Protein AF-A0A0P6XN02-F1 (afdb_monomer_lite)

Radius of gyration: 18.11 Å; chains: 1; bounding box: 42×46×48 Å

Foldseek 3Di:
DPFPKDWDPFFFDAPPLLCLLFPHDPPPVQQKKKWAADLVVRFIWIDLLVDIDTTNRLSVCLQCVQPRHVVRCVVAQRDGNVGHGQWIWMARNPVRIIIIGGPVSSNCVSNPSVPDPVDPPPDDDPVRVVVVVVVVVVVVPDDDDPVRVVVVVVVSVVSSVSSNVVSVVVDD

Structure (mmCIF, N/CA/C/O backbone):
data_AF-A0A0P6XN02-F1
#
_entry.id   AF-A0A0P6XN02-F1
#
loop_
_atom_site.group_PDB
_atom_site.id
_atom_site.type_symbol
_atom_site.label_atom_id
_atom_site.label_alt_id
_atom_site.label_comp_id
_atom_site.label_asym_id
_atom_site.label_entity_id
_atom_site.label_seq_id
_atom_site.pdbx_PDB_ins_code
_atom_site.Cartn_x
_atom_site.Cartn_y
_atom_site.Cartn_z
_atom_site.occupancy
_atom_site.B_iso_or_equiv
_atom_site.auth_seq_id
_atom_site.auth_comp_id
_atom_site.auth_asym_id
_atom_site.auth_atom_id
_atom_site.pdbx_PDB_model_num
ATOM 1 N N . MET A 1 1 ? -4.885 -25.835 6.410 1.00 39.78 1 MET A N 1
ATOM 2 C CA . MET A 1 1 ? -4.520 -24.715 7.299 1.00 39.78 1 MET A CA 1
ATOM 3 C C . MET A 1 1 ? -5.336 -23.535 6.840 1.00 39.78 1 MET A C 1
ATOM 5 O O . MET A 1 1 ? -5.138 -23.093 5.716 1.00 39.78 1 MET A O 1
ATOM 9 N N . GLU A 1 2 ? -6.317 -23.132 7.638 1.00 48.00 2 GLU A N 1
ATOM 10 C CA . GLU A 1 2 ? -7.097 -21.923 7.380 1.00 48.00 2 GLU A CA 1
ATOM 11 C C . GLU A 1 2 ? -6.138 -20.731 7.389 1.00 48.00 2 GLU A C 1
ATOM 13 O O . GLU A 1 2 ? -5.310 -20.599 8.292 1.00 48.00 2 GLU A O 1
ATOM 18 N N . THR A 1 3 ? -6.175 -19.922 6.335 1.00 55.25 3 THR A N 1
ATOM 19 C CA . THR A 1 3 ? -5.422 -18.668 6.274 1.00 55.25 3 THR A CA 1
ATOM 20 C C . THR A 1 3 ? -5.997 -17.769 7.369 1.00 55.25 3 THR A C 1
ATOM 22 O O . THR A 1 3 ? -7.177 -17.436 7.315 1.00 55.25 3 THR A O 1
ATOM 25 N N . GLN A 1 4 ? -5.208 -17.434 8.396 1.00 80.25 4 GLN A N 1
ATOM 26 C CA . GLN A 1 4 ? -5.624 -16.514 9.465 1.00 80.25 4 GLN A CA 1
ATOM 27 C C . GLN A 1 4 ? -5.649 -15.082 8.922 1.00 80.25 4 GLN A C 1
ATOM 29 O O . GLN A 1 4 ? -4.771 -14.276 9.214 1.00 80.25 4 GLN A O 1
ATOM 34 N N . MET A 1 5 ? -6.625 -14.787 8.070 1.00 90.69 5 MET A N 1
ATOM 35 C CA . MET A 1 5 ? -6.911 -13.436 7.611 1.00 90.69 5 MET A CA 1
ATOM 36 C C . MET A 1 5 ? -8.165 -12.937 8.302 1.00 90.69 5 MET A C 1
ATOM 38 O O . MET A 1 5 ? -9.191 -13.616 8.306 1.00 90.69 5 MET A O 1
ATOM 42 N N . THR A 1 6 ? -8.086 -11.730 8.843 1.00 95.69 6 THR A N 1
ATOM 43 C CA . THR A 1 6 ? -9.229 -11.048 9.438 1.00 95.69 6 THR A CA 1
ATOM 44 C C . THR A 1 6 ? -9.682 -9.962 8.483 1.00 95.69 6 THR A C 1
ATOM 46 O O . THR A 1 6 ? -8.925 -9.035 8.204 1.00 95.69 6 THR A O 1
ATOM 49 N N . GLN A 1 7 ? -10.910 -10.060 7.977 1.00 97.19 7 GLN A N 1
ATOM 50 C CA . GLN A 1 7 ? -11.509 -8.958 7.230 1.00 97.19 7 GLN A CA 1
ATOM 51 C C . GLN A 1 7 ? -11.770 -7.784 8.177 1.00 97.19 7 GLN A C 1
ATOM 53 O O . GLN A 1 7 ? -12.330 -7.960 9.261 1.00 97.19 7 GLN A O 1
ATOM 58 N N . LEU A 1 8 ? -11.374 -6.589 7.755 1.00 96.94 8 LEU A N 1
ATOM 59 C CA . LEU A 1 8 ? -11.652 -5.345 8.453 1.00 96.94 8 LEU A CA 1
ATOM 60 C C . LEU A 1 8 ? -12.908 -4.690 7.881 1.00 96.94 8 LEU A C 1
ATOM 62 O O . LEU A 1 8 ? -13.145 -4.709 6.676 1.00 96.94 8 LEU A O 1
ATOM 66 N N . ASN A 1 9 ? -13.685 -4.044 8.743 1.00 96.06 9 ASN A N 1
ATOM 67 C CA . ASN A 1 9 ? -14.827 -3.223 8.354 1.00 96.06 9 ASN A CA 1
ATOM 68 C C . ASN A 1 9 ? -14.412 -1.749 8.190 1.00 96.06 9 ASN A C 1
ATOM 70 O O . ASN A 1 9 ? -15.027 -0.860 8.778 1.00 96.06 9 ASN A O 1
ATOM 74 N N . ILE A 1 10 ? -13.311 -1.489 7.485 1.00 96.81 10 ILE A N 1
ATOM 75 C CA . ILE A 1 10 ? -12.802 -0.132 7.227 1.00 96.81 10 ILE A CA 1
ATOM 76 C C . ILE A 1 10 ? -13.181 0.321 5.814 1.00 96.81 10 ILE A C 1
ATOM 78 O O . ILE A 1 10 ? -13.301 -0.522 4.923 1.00 96.81 10 ILE A O 1
ATOM 82 N N . PRO A 1 11 ? -13.348 1.632 5.577 1.00 97.06 11 PRO A N 1
ATOM 83 C CA . PRO A 1 11 ? -13.582 2.125 4.230 1.00 97.06 11 PRO A CA 1
ATOM 84 C C . PRO A 1 11 ? -12.337 1.933 3.352 1.00 97.06 11 PRO A C 1
ATOM 86 O O . PRO A 1 11 ? -11.224 2.270 3.756 1.00 97.06 11 PRO A O 1
ATOM 89 N N . VAL A 1 12 ? -12.534 1.432 2.132 1.00 97.50 12 VAL A N 1
ATOM 90 C CA . VAL A 1 12 ? -11.502 1.340 1.089 1.00 97.50 12 VAL A CA 1
ATOM 91 C C . VAL A 1 12 ? -11.969 2.167 -0.111 1.00 97.50 12 VAL A C 1
ATOM 93 O O . VAL A 1 12 ? -13.073 1.925 -0.608 1.00 97.50 12 VAL A O 1
ATOM 96 N N . PRO A 1 13 ? -11.182 3.149 -0.585 1.00 97.12 13 PRO A N 1
ATOM 97 C CA . PRO A 1 13 ? -11.623 4.029 -1.656 1.00 97.12 13 PRO A CA 1
ATOM 98 C C . PRO A 1 13 ? -11.692 3.312 -3.008 1.00 97.12 13 PRO A C 1
ATOM 100 O O . PRO A 1 13 ? -10.946 2.352 -3.244 1.00 97.12 13 PRO A O 1
ATOM 103 N N . PRO A 1 14 ? -12.538 3.798 -3.937 1.00 96.94 14 PRO A N 1
ATOM 104 C CA . PRO A 1 14 ? -12.535 3.305 -5.306 1.00 96.94 14 PRO A CA 1
ATOM 105 C C . PRO A 1 14 ? -11.163 3.505 -5.967 1.00 96.94 14 PRO A C 1
ATOM 107 O O . PRO A 1 14 ? -10.388 4.394 -5.602 1.00 96.94 14 PRO A O 1
ATOM 110 N N . ALA A 1 15 ? -10.876 2.676 -6.971 1.00 94.38 15 ALA A N 1
ATOM 111 C CA . ALA A 1 15 ? -9.642 2.776 -7.741 1.00 94.38 15 ALA A CA 1
ATOM 112 C C . ALA A 1 15 ? -9.537 4.151 -8.417 1.00 94.38 15 ALA A C 1
ATOM 114 O O . ALA A 1 15 ? -10.549 4.629 -8.939 1.00 94.38 15 ALA A O 1
ATOM 115 N N . PRO A 1 16 ? -8.340 4.747 -8.535 1.00 95.69 16 PRO A N 1
ATOM 116 C CA . PRO A 1 16 ? -7.042 4.300 -8.018 1.00 95.69 16 PRO A CA 1
ATOM 117 C C . PRO A 1 16 ? -6.570 5.130 -6.804 1.00 95.69 16 PRO A C 1
ATOM 119 O O . PRO A 1 16 ? -5.380 5.403 -6.683 1.00 95.69 16 PRO A O 1
ATOM 122 N N . ILE A 1 17 ? -7.486 5.606 -5.948 1.00 98.00 17 ILE A N 1
ATOM 123 C CA . ILE A 1 17 ? -7.184 6.653 -4.952 1.00 98.00 17 ILE A CA 1
ATOM 124 C C . ILE A 1 17 ? -6.127 6.196 -3.936 1.00 98.00 17 ILE A C 1
ATOM 126 O O . ILE A 1 17 ? -5.135 6.893 -3.728 1.00 98.00 17 ILE A O 1
ATOM 130 N N . LEU A 1 18 ? -6.320 5.031 -3.305 1.00 98.19 18 LEU A N 1
ATOM 131 C CA . LEU A 1 18 ? -5.357 4.515 -2.326 1.00 98.19 18 LEU A CA 1
ATOM 132 C C . LEU A 1 18 ? -4.052 4.122 -3.015 1.00 98.19 18 LEU A C 1
ATOM 134 O O . LEU A 1 18 ? -2.977 4.438 -2.517 1.00 98.19 18 LEU A O 1
ATOM 138 N N . GLU A 1 19 ? -4.155 3.463 -4.168 1.00 97.94 19 GLU A N 1
ATOM 139 C CA . GLU A 1 19 ? -3.017 2.994 -4.950 1.00 97.94 19 GLU A CA 1
ATOM 140 C C . GLU A 1 19 ? -2.086 4.155 -5.315 1.00 97.94 19 GLU A C 1
ATOM 142 O O . GLU A 1 19 ? -0.893 4.094 -5.031 1.00 97.94 19 GLU A O 1
ATOM 147 N N . GLN A 1 20 ? -2.629 5.252 -5.849 1.00 97.88 20 GLN A N 1
ATOM 148 C CA . GLN A 1 20 ? -1.854 6.448 -6.179 1.00 97.88 20 GLN A CA 1
ATOM 149 C C . GLN A 1 20 ? -1.250 7.111 -4.943 1.00 97.88 20 GLN A C 1
ATOM 151 O O . GLN A 1 20 ? -0.086 7.505 -4.982 1.00 97.88 20 GLN A O 1
ATOM 156 N N . ALA A 1 21 ? -2.002 7.199 -3.842 1.00 98.19 21 ALA A N 1
ATOM 157 C CA . ALA A 1 21 ? -1.517 7.815 -2.611 1.00 98.19 21 ALA A CA 1
ATOM 158 C C . ALA A 1 21 ? -0.319 7.065 -2.004 1.00 98.19 21 ALA A C 1
ATOM 160 O O . ALA A 1 21 ? 0.532 7.698 -1.389 1.00 98.19 21 ALA A O 1
ATOM 161 N N . VAL A 1 22 ? -0.226 5.743 -2.196 1.00 98.06 22 VAL A N 1
ATOM 162 C CA . VAL A 1 22 ? 0.932 4.932 -1.767 1.00 98.06 22 VAL A CA 1
ATOM 163 C C . VAL A 1 22 ? 1.978 4.731 -2.871 1.00 98.06 22 VAL A C 1
ATOM 165 O O . VAL A 1 22 ? 2.949 4.005 -2.670 1.00 98.06 22 VAL A O 1
ATOM 168 N N . GLY A 1 23 ? 1.815 5.367 -4.035 1.00 96.81 23 GLY A N 1
ATOM 169 C CA . GLY A 1 23 ? 2.759 5.285 -5.156 1.00 96.81 23 GLY A CA 1
ATOM 170 C C . GLY A 1 23 ? 2.656 4.009 -5.999 1.00 96.81 23 GLY A C 1
ATOM 171 O O . GLY A 1 23 ? 3.536 3.731 -6.813 1.00 96.81 23 GLY A O 1
ATOM 172 N N . TYR A 1 24 ? 1.592 3.221 -5.842 1.00 97.25 24 TYR A N 1
ATOM 173 C CA . TYR A 1 24 ? 1.344 2.024 -6.636 1.00 97.25 24 TYR A CA 1
ATOM 174 C C . TYR A 1 24 ? 0.559 2.333 -7.911 1.00 97.25 24 TYR A C 1
ATOM 176 O O . TYR A 1 24 ? -0.504 2.954 -7.899 1.00 97.25 24 TYR A O 1
ATOM 184 N N . ARG A 1 25 ? 1.055 1.822 -9.040 1.00 93.88 25 ARG A N 1
ATOM 185 C CA . ARG A 1 25 ? 0.356 1.861 -10.326 1.00 93.88 25 ARG A CA 1
ATOM 186 C C . ARG A 1 25 ? 0.054 0.435 -10.757 1.00 93.88 25 ARG A C 1
ATOM 188 O O . ARG A 1 25 ? 0.965 -0.331 -11.061 1.00 93.88 25 ARG A O 1
ATOM 195 N N . ASN A 1 26 ? -1.230 0.090 -10.804 1.00 91.56 26 ASN A N 1
ATOM 196 C CA . ASN A 1 26 ? -1.679 -1.273 -11.077 1.00 91.56 26 ASN A CA 1
ATOM 197 C C . ASN A 1 26 ? -1.603 -1.645 -12.574 1.00 91.56 26 ASN A C 1
ATOM 199 O O . ASN A 1 26 ? -2.613 -1.939 -13.210 1.00 91.56 26 ASN A O 1
ATOM 203 N N . TYR A 1 27 ? -0.404 -1.623 -13.161 1.00 88.19 27 TYR A N 1
ATOM 204 C CA . TYR A 1 27 ? -0.195 -1.885 -14.591 1.00 88.19 27 TYR A CA 1
ATOM 205 C C . TYR A 1 27 ? -0.562 -3.312 -15.020 1.00 88.19 27 TYR A C 1
ATOM 207 O O . TYR A 1 27 ? -0.816 -3.552 -16.198 1.00 88.19 27 TYR A O 1
ATOM 215 N N . ARG A 1 28 ? -0.544 -4.263 -14.080 1.00 88.19 28 ARG A N 1
ATOM 216 C CA . ARG A 1 28 ? -0.703 -5.701 -14.342 1.00 88.19 28 ARG A CA 1
ATOM 217 C C . ARG A 1 28 ? -2.038 -6.273 -13.861 1.00 88.19 28 ARG A C 1
ATOM 219 O O . ARG A 1 28 ? -2.248 -7.470 -14.006 1.00 88.19 28 ARG A O 1
ATOM 226 N N . GLY A 1 29 ? -2.926 -5.443 -13.312 1.00 92.44 29 GLY A N 1
ATOM 227 C CA . GLY A 1 29 ? -4.221 -5.900 -12.803 1.00 92.44 29 GLY A CA 1
ATOM 228 C C . GLY A 1 29 ? -4.094 -6.827 -11.591 1.00 92.44 29 GLY A C 1
ATOM 229 O O . GLY A 1 29 ? -4.773 -7.845 -11.529 1.00 92.44 29 GLY A O 1
ATOM 230 N N . ALA A 1 30 ? -3.209 -6.492 -10.648 1.00 95.44 30 ALA A N 1
ATOM 231 C CA . ALA A 1 30 ? -3.152 -7.139 -9.344 1.00 95.44 30 ALA A CA 1
ATOM 232 C C . ALA A 1 30 ? -4.511 -7.021 -8.648 1.00 95.44 30 ALA A C 1
ATOM 234 O O . ALA A 1 30 ? -5.111 -5.942 -8.646 1.00 95.44 30 ALA A O 1
ATOM 235 N N . ARG A 1 31 ? -4.950 -8.114 -8.028 1.00 96.81 31 ARG A N 1
ATOM 236 C CA . ARG A 1 31 ? -6.132 -8.158 -7.169 1.00 96.81 31 ARG A CA 1
ATOM 237 C C . ARG A 1 31 ? -5.789 -7.787 -5.732 1.00 96.81 31 ARG A C 1
ATOM 239 O O . ARG A 1 31 ? -6.557 -7.084 -5.096 1.00 96.81 31 ARG A O 1
ATOM 246 N N . TYR A 1 32 ? -4.658 -8.246 -5.208 1.00 97.94 32 TYR A N 1
ATOM 247 C CA . TYR A 1 32 ? -4.257 -8.017 -3.823 1.00 97.94 32 TYR A CA 1
ATOM 248 C C . TYR A 1 32 ? -3.019 -7.129 -3.737 1.00 97.94 32 TYR A C 1
ATOM 250 O O . TYR A 1 32 ? -2.021 -7.386 -4.412 1.00 97.94 32 TYR A O 1
ATOM 258 N N . LEU A 1 33 ? -3.078 -6.127 -2.861 1.00 98.25 33 LEU A N 1
ATOM 259 C CA . LEU A 1 33 ? -1.976 -5.220 -2.544 1.00 98.25 33 LEU A CA 1
ATOM 260 C C . LEU A 1 33 ? -1.697 -5.254 -1.040 1.00 98.25 33 LEU A C 1
ATOM 262 O O . LEU A 1 33 ? -2.593 -4.978 -0.247 1.00 98.25 33 LEU A O 1
ATOM 266 N N . ALA A 1 34 ? -0.474 -5.584 -0.638 1.00 98.50 34 ALA A N 1
ATOM 267 C CA . ALA A 1 34 ? -0.034 -5.561 0.752 1.00 98.50 34 ALA A CA 1
ATOM 268 C C . ALA A 1 34 ? 0.730 -4.270 1.077 1.00 98.50 34 ALA A C 1
ATOM 270 O O . ALA A 1 34 ? 1.579 -3.835 0.301 1.00 98.50 34 ALA A O 1
ATOM 271 N N . LEU A 1 35 ? 0.450 -3.711 2.255 1.00 98.62 35 LEU A N 1
ATOM 272 C CA . LEU A 1 35 ? 1.041 -2.496 2.809 1.00 98.62 35 LEU A CA 1
ATOM 273 C C . LEU A 1 35 ? 1.513 -2.757 4.247 1.00 98.62 35 LEU A C 1
ATOM 275 O O . LEU A 1 35 ? 0.787 -3.372 5.037 1.00 98.62 35 LEU A O 1
ATOM 279 N N . TRP A 1 36 ? 2.713 -2.297 4.592 1.00 98.38 36 TRP A N 1
ATOM 280 C CA . TRP A 1 36 ? 3.241 -2.301 5.964 1.00 98.38 36 TRP A CA 1
ATOM 281 C C . TRP A 1 36 ? 4.326 -1.239 6.131 1.00 98.38 36 TRP A C 1
ATOM 283 O O . TRP A 1 36 ? 4.857 -0.747 5.141 1.00 98.38 36 TRP A O 1
ATOM 293 N N . TRP A 1 37 ? 4.660 -0.885 7.368 1.00 98.25 37 TRP A N 1
ATOM 294 C CA . TRP A 1 37 ? 5.782 -0.001 7.673 1.00 98.25 37 TRP A CA 1
ATOM 295 C C . TRP A 1 37 ? 7.063 -0.801 7.896 1.00 98.25 37 TRP A C 1
ATOM 297 O O . TRP A 1 37 ? 7.051 -1.806 8.613 1.00 98.25 37 TRP A O 1
ATOM 307 N N . GLU A 1 38 ? 8.170 -0.341 7.322 1.00 95.81 38 GLU A N 1
ATOM 308 C CA . GLU A 1 38 ? 9.494 -0.919 7.537 1.00 95.81 38 GLU A CA 1
ATOM 309 C C . GLU A 1 38 ? 10.366 0.045 8.365 1.00 95.81 38 GLU A C 1
ATOM 311 O O . GLU A 1 38 ? 10.585 1.183 7.941 1.00 95.81 38 GLU A O 1
ATOM 316 N N . PRO A 1 39 ? 10.905 -0.394 9.525 1.00 91.44 39 PRO A N 1
ATOM 317 C CA . PRO A 1 39 ? 11.766 0.439 10.371 1.00 91.44 39 PRO A CA 1
ATOM 318 C C . PRO A 1 39 ? 12.989 0.976 9.623 1.00 91.44 39 PRO A C 1
ATOM 320 O O . PRO A 1 39 ? 13.417 2.116 9.799 1.00 91.44 39 PRO A O 1
ATOM 323 N N . CYS A 1 40 ? 13.581 0.138 8.769 1.00 84.56 40 CYS A N 1
ATOM 324 C CA . CYS A 1 40 ? 14.744 0.507 7.978 1.00 84.56 40 CYS A CA 1
ATOM 325 C C . CYS A 1 40 ? 14.323 1.363 6.780 1.00 84.56 40 CYS A C 1
ATOM 327 O O . CYS A 1 40 ? 13.868 0.842 5.768 1.00 84.56 40 CYS A O 1
ATOM 329 N N . GLY A 1 41 ? 14.541 2.671 6.895 1.00 82.25 41 GLY A N 1
ATOM 330 C CA . GLY A 1 41 ? 14.135 3.662 5.897 1.00 82.25 41 GLY A CA 1
ATOM 331 C C . GLY A 1 41 ? 13.032 4.576 6.415 1.00 82.25 41 GLY A C 1
ATOM 332 O O . GLY A 1 41 ? 12.985 5.717 5.981 1.00 82.25 41 GLY A O 1
ATOM 333 N N . ASP A 1 42 ? 12.265 4.111 7.409 1.00 91.25 42 ASP A N 1
ATOM 334 C CA . ASP A 1 42 ? 11.104 4.801 7.976 1.00 91.25 42 ASP A CA 1
ATOM 335 C C . ASP A 1 42 ? 10.029 5.071 6.916 1.00 91.25 42 ASP A C 1
ATOM 337 O O . ASP A 1 42 ? 9.604 6.199 6.676 1.00 91.25 42 ASP A O 1
ATOM 341 N N . GLU A 1 43 ? 9.645 3.997 6.226 1.00 95.44 43 GLU A N 1
ATOM 342 C CA . GLU A 1 43 ? 8.866 4.067 4.997 1.00 95.44 43 GLU A CA 1
ATOM 343 C C . GLU A 1 43 ? 7.765 3.008 4.947 1.00 95.44 43 GLU A C 1
ATOM 345 O O . GLU A 1 43 ? 7.818 1.967 5.611 1.00 95.44 43 GLU A O 1
ATOM 350 N N . VAL A 1 44 ? 6.781 3.240 4.075 1.00 97.75 44 VAL A N 1
ATOM 351 C CA . VAL A 1 44 ? 5.824 2.197 3.701 1.00 97.75 44 VAL A CA 1
ATOM 352 C C . VAL A 1 44 ? 6.437 1.265 2.660 1.00 97.75 44 VAL A C 1
ATOM 354 O O . VAL A 1 44 ? 6.995 1.692 1.651 1.00 97.75 44 VAL A O 1
ATOM 357 N N . MET A 1 45 ? 6.253 -0.028 2.861 1.00 98.12 45 MET A N 1
ATOM 358 C CA . MET A 1 45 ? 6.484 -1.047 1.855 1.00 98.12 45 MET A CA 1
ATOM 359 C C . MET A 1 45 ? 5.175 -1.407 1.171 1.00 98.12 45 MET A C 1
ATOM 361 O O . MET A 1 45 ? 4.146 -1.625 1.816 1.00 98.12 45 MET A O 1
ATOM 365 N N . VAL A 1 46 ? 5.240 -1.497 -0.150 1.00 98.31 46 VAL A N 1
ATOM 366 C CA . VAL A 1 46 ? 4.124 -1.850 -1.017 1.00 98.31 46 VAL A CA 1
ATOM 367 C C . VAL A 1 46 ? 4.499 -3.108 -1.778 1.00 98.31 46 VAL A C 1
ATOM 369 O O . VAL A 1 46 ? 5.578 -3.187 -2.368 1.00 98.31 46 VAL A O 1
ATOM 372 N N . SER A 1 47 ? 3.615 -4.100 -1.766 1.00 98.12 47 SER A N 1
ATOM 373 C CA . SER A 1 47 ? 3.827 -5.346 -2.494 1.00 98.12 47 SER A CA 1
ATOM 374 C C . SER A 1 47 ? 2.553 -5.823 -3.162 1.00 98.12 47 SER A C 1
ATOM 376 O O . SER A 1 47 ? 1.533 -6.016 -2.504 1.00 98.12 47 SER A O 1
ATOM 378 N N . ASP A 1 48 ? 2.625 -6.075 -4.463 1.00 96.88 48 ASP A N 1
ATOM 379 C CA . ASP A 1 48 ? 1.608 -6.851 -5.170 1.00 96.88 48 ASP A CA 1
ATOM 380 C C . ASP A 1 48 ? 1.970 -8.347 -5.193 1.00 96.88 48 ASP A C 1
ATOM 382 O O . ASP A 1 48 ? 1.232 -9.149 -5.743 1.00 96.88 48 ASP A O 1
ATOM 386 N N . GLY A 1 49 ? 3.093 -8.759 -4.595 1.00 94.88 49 GLY A N 1
ATOM 387 C CA . GLY A 1 49 ? 3.579 -10.140 -4.576 1.00 94.88 49 GLY A CA 1
ATOM 388 C C . GLY A 1 49 ? 4.378 -10.580 -5.805 1.00 94.88 49 GLY A C 1
ATOM 389 O O . GLY A 1 49 ? 4.957 -11.667 -5.770 1.00 94.88 49 GLY A O 1
ATOM 390 N N . LEU A 1 50 ? 4.442 -9.759 -6.858 1.00 92.50 50 LEU A N 1
ATOM 391 C CA . LEU A 1 50 ? 5.402 -9.888 -7.958 1.00 92.50 50 LEU A CA 1
ATOM 392 C C . LEU A 1 50 ? 6.562 -8.908 -7.761 1.00 92.50 50 LEU A C 1
ATOM 394 O O . LEU A 1 50 ? 7.723 -9.261 -7.971 1.00 92.50 50 LEU A O 1
ATOM 398 N N . VAL A 1 51 ? 6.245 -7.685 -7.342 1.00 92.88 51 VAL A N 1
ATOM 399 C CA . VAL A 1 51 ? 7.198 -6.648 -6.963 1.00 92.88 51 VAL A CA 1
ATOM 400 C C . VAL A 1 51 ? 6.930 -6.181 -5.538 1.00 92.88 51 VAL A C 1
ATOM 402 O O . VAL A 1 51 ? 5.791 -6.117 -5.079 1.00 92.88 51 VAL A O 1
ATOM 405 N N . THR A 1 52 ? 8.011 -5.824 -4.851 1.00 95.81 52 THR A N 1
ATOM 406 C CA . THR A 1 52 ? 7.981 -5.197 -3.530 1.00 95.81 52 THR A CA 1
ATOM 407 C C . THR A 1 52 ? 8.924 -4.007 -3.558 1.00 95.81 52 THR A C 1
ATOM 409 O O . THR A 1 52 ? 10.070 -4.145 -3.987 1.00 95.81 52 THR A O 1
ATOM 412 N N . PHE A 1 53 ? 8.446 -2.845 -3.128 1.00 96.12 53 PHE A N 1
ATOM 413 C CA . PHE A 1 53 ? 9.202 -1.599 -3.191 1.00 96.12 53 PHE A CA 1
ATOM 414 C C . PHE A 1 53 ? 8.778 -0.633 -2.081 1.00 96.12 53 PHE A C 1
ATOM 416 O O . PHE A 1 53 ? 7.745 -0.815 -1.435 1.00 96.12 53 PHE A O 1
ATOM 423 N N . THR A 1 54 ? 9.599 0.389 -1.870 1.00 96.81 54 THR A N 1
ATOM 424 C CA . THR A 1 54 ? 9.302 1.519 -0.988 1.00 96.81 54 THR A CA 1
ATOM 425 C C . THR A 1 54 ? 8.261 2.422 -1.646 1.00 96.81 54 THR A C 1
ATOM 427 O O . THR A 1 54 ? 8.513 2.966 -2.720 1.00 96.81 54 THR A O 1
ATOM 430 N N . GLY A 1 55 ? 7.084 2.541 -1.036 1.00 96.50 55 GLY A N 1
ATOM 431 C CA . GLY A 1 55 ? 5.996 3.388 -1.522 1.00 96.50 55 GLY A CA 1
ATOM 432 C C . GLY A 1 55 ? 6.046 4.808 -0.964 1.00 96.50 55 GLY A C 1
ATOM 433 O O . GLY A 1 55 ? 7.028 5.236 -0.371 1.00 96.50 55 GLY A O 1
ATOM 434 N N . LEU A 1 56 ? 4.948 5.542 -1.143 1.00 97.00 56 LEU A N 1
ATOM 435 C CA . LEU A 1 56 ? 4.795 6.898 -0.616 1.00 97.00 56 LEU A CA 1
ATOM 436 C C . LEU A 1 56 ? 4.238 6.855 0.812 1.00 97.00 56 LEU A C 1
ATOM 438 O O . LEU A 1 56 ? 3.028 6.700 1.024 1.00 97.00 56 LEU A O 1
ATOM 442 N N . TRP A 1 57 ? 5.119 7.015 1.804 1.00 96.56 57 TRP A N 1
ATOM 443 C CA . TRP A 1 57 ? 4.744 6.989 3.219 1.00 96.56 57 TRP A CA 1
ATOM 444 C C . TRP A 1 57 ? 3.620 7.965 3.616 1.00 96.56 57 TRP A C 1
ATOM 446 O O . TRP A 1 57 ? 2.790 7.560 4.440 1.00 96.56 57 TRP A O 1
ATOM 456 N N . PRO A 1 58 ? 3.483 9.191 3.052 1.00 97.62 58 PRO A N 1
ATOM 457 C CA . PRO A 1 58 ? 2.437 10.108 3.497 1.00 97.62 58 PRO A CA 1
ATOM 458 C C . PRO A 1 58 ? 1.031 9.573 3.219 1.00 97.62 58 PRO A C 1
ATOM 460 O O . PRO A 1 58 ? 0.148 9.718 4.062 1.00 97.62 58 PRO A O 1
ATOM 463 N N . GLY A 1 59 ? 0.817 8.907 2.079 1.00 98.19 59 GLY A N 1
ATOM 464 C CA . GLY A 1 59 ? -0.480 8.315 1.747 1.00 98.19 59 GLY A CA 1
ATOM 465 C C . GLY A 1 59 ? -0.815 7.103 2.607 1.00 98.19 59 GLY A C 1
ATOM 466 O O . GLY A 1 59 ? -1.958 6.948 3.036 1.00 98.19 59 GLY A O 1
ATOM 467 N N . TYR A 1 60 ? 0.186 6.282 2.935 1.00 98.31 60 TYR A N 1
ATOM 468 C CA . TYR A 1 60 ? 0.008 5.176 3.873 1.00 98.31 60 TYR A CA 1
ATOM 469 C C . TYR A 1 60 ? -0.403 5.675 5.257 1.00 98.31 60 TYR A C 1
ATOM 471 O O . TYR A 1 60 ? -1.419 5.222 5.787 1.00 98.31 60 TYR A O 1
ATOM 479 N N . LEU 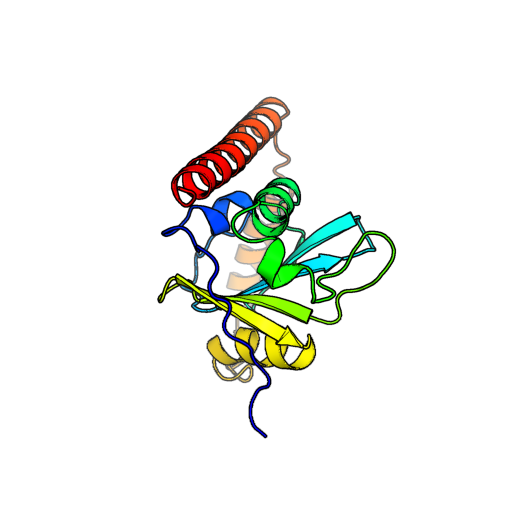A 1 61 ? 0.333 6.642 5.820 1.00 97.69 61 LEU A N 1
ATOM 480 C CA . LEU A 1 61 ? 0.002 7.219 7.123 1.00 97.69 61 LEU A CA 1
ATOM 481 C C . LEU A 1 61 ? -1.361 7.910 7.095 1.00 97.69 61 LEU A C 1
ATOM 483 O O . LEU A 1 61 ? -2.164 7.686 8.000 1.00 97.69 61 LEU A O 1
ATOM 487 N N . ALA A 1 62 ? -1.662 8.667 6.034 1.00 98.31 62 ALA A N 1
ATOM 488 C CA . ALA A 1 62 ? -2.973 9.276 5.843 1.00 98.31 62 ALA A CA 1
ATOM 489 C C . ALA A 1 62 ? -4.102 8.239 5.878 1.00 98.31 62 ALA A C 1
ATOM 491 O O . ALA A 1 62 ? -5.147 8.531 6.444 1.00 98.31 62 ALA A O 1
ATOM 492 N N . PHE A 1 63 ? -3.895 7.031 5.342 1.00 98.56 63 PHE A N 1
ATOM 493 C CA . PHE A 1 63 ? -4.874 5.948 5.413 1.00 98.56 63 PH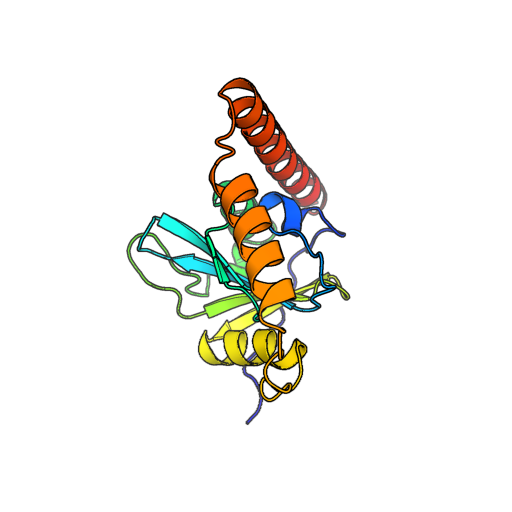E A CA 1
ATOM 494 C C . PHE A 1 63 ? -4.959 5.322 6.812 1.00 98.56 63 PHE A C 1
ATOM 496 O O . PHE A 1 63 ? -6.021 5.340 7.433 1.00 98.56 63 PHE A O 1
ATOM 503 N N . VAL A 1 64 ? -3.855 4.773 7.335 1.00 98.00 64 VAL A N 1
ATOM 504 C CA . VAL A 1 64 ? -3.885 3.941 8.557 1.00 98.00 64 VAL A CA 1
ATOM 505 C C . VAL A 1 64 ? -4.087 4.742 9.844 1.00 98.00 64 VAL A C 1
ATOM 507 O O . VAL A 1 64 ? -4.564 4.191 10.838 1.00 98.00 64 VAL A O 1
ATOM 510 N N . GLN A 1 65 ? -3.751 6.035 9.839 1.00 97.62 65 GLN A N 1
ATOM 511 C CA . GLN A 1 65 ? -3.978 6.940 10.971 1.00 97.62 65 GLN A CA 1
ATOM 512 C C . GLN A 1 65 ? -5.337 7.646 10.894 1.00 97.62 65 GLN A C 1
ATOM 514 O O . GLN A 1 65 ? -5.749 8.286 11.864 1.00 97.62 65 GLN A O 1
ATOM 519 N N . HIS A 1 66 ? -6.066 7.526 9.779 1.00 98.19 66 HIS A N 1
ATOM 520 C CA . HIS A 1 66 ? -7.366 8.168 9.643 1.00 98.19 66 HIS A CA 1
ATOM 521 C C . HIS A 1 66 ? -8.363 7.638 10.672 1.00 98.19 66 HIS A C 1
ATOM 523 O O . HIS A 1 66 ? -8.460 6.434 10.900 1.00 98.19 66 HIS A O 1
ATOM 529 N N . ARG A 1 67 ? -9.191 8.515 11.244 1.00 97.00 67 ARG A N 1
ATOM 530 C CA . ARG A 1 67 ? -10.150 8.159 12.308 1.00 97.00 67 ARG A CA 1
ATOM 531 C C . ARG A 1 67 ? -11.189 7.095 11.898 1.00 97.00 67 ARG A C 1
ATOM 533 O O . ARG A 1 67 ? -11.696 6.394 12.768 1.00 97.00 67 ARG A O 1
ATOM 540 N N . ALA A 1 68 ? -11.474 6.933 10.601 1.00 97.00 68 ALA A N 1
ATOM 541 C CA . ALA A 1 68 ? -12.340 5.861 10.080 1.00 97.00 68 ALA A CA 1
ATOM 542 C C . ALA A 1 68 ? -11.652 4.481 9.997 1.00 97.00 68 ALA A C 1
ATOM 544 O O . ALA A 1 68 ? -12.328 3.455 9.940 1.00 97.00 68 ALA A O 1
ATOM 545 N N . VAL A 1 69 ? -10.317 4.452 9.971 1.00 97.88 69 VAL A N 1
ATOM 546 C CA . VAL A 1 69 ? -9.501 3.248 9.735 1.00 97.88 69 VAL A CA 1
ATOM 547 C C . VAL A 1 69 ? -8.772 2.830 11.010 1.00 97.88 69 VAL A C 1
ATOM 549 O O . VAL A 1 69 ? -8.861 1.674 11.431 1.00 97.88 69 VAL A O 1
ATOM 552 N N . HIS A 1 70 ? -8.104 3.787 11.658 1.00 97.56 70 HIS A N 1
ATOM 553 C CA . HIS A 1 70 ? -7.206 3.585 12.789 1.00 97.56 70 HIS A CA 1
ATOM 554 C C . HIS A 1 70 ? -7.775 2.680 13.894 1.00 97.56 70 HIS A C 1
ATOM 556 O O . HIS A 1 70 ? -7.077 1.745 14.286 1.00 97.56 70 HIS A O 1
ATOM 562 N N . PRO A 1 71 ? -9.037 2.837 14.356 1.00 96.94 71 PRO A N 1
ATOM 563 C CA . PRO A 1 71 ? -9.567 2.010 15.442 1.00 96.94 71 PRO A CA 1
ATOM 564 C C . PRO A 1 71 ? -9.556 0.502 15.163 1.00 96.94 71 PRO A C 1
ATOM 566 O O . PRO A 1 71 ? -9.503 -0.287 16.102 1.00 96.94 71 PRO A O 1
ATOM 569 N N . GLN A 1 72 ? -9.613 0.090 13.893 1.00 96.81 72 GLN A N 1
ATOM 570 C CA . GLN A 1 72 ? -9.631 -1.326 13.517 1.00 96.81 72 GLN A CA 1
ATOM 571 C C . GLN A 1 72 ? -8.244 -1.894 13.232 1.00 96.81 72 GLN A C 1
ATOM 573 O O . GLN A 1 72 ? -8.052 -3.101 13.362 1.00 96.81 72 GLN A O 1
ATOM 578 N N . VAL A 1 73 ? -7.281 -1.046 12.869 1.00 96.81 73 VAL A N 1
ATOM 579 C CA . VAL A 1 73 ? -5.899 -1.468 12.599 1.00 96.81 73 VAL A CA 1
ATOM 580 C C . VAL A 1 73 ? -4.985 -1.321 13.817 1.00 96.81 73 VAL A C 1
ATOM 582 O O . VAL A 1 73 ? -3.991 -2.028 13.900 1.00 96.81 73 VAL A O 1
ATOM 585 N N . ALA A 1 74 ? -5.336 -0.475 14.794 1.00 95.62 74 ALA A N 1
ATOM 586 C CA . ALA A 1 74 ? -4.494 -0.143 15.950 1.00 95.62 74 ALA A CA 1
ATOM 587 C C . ALA A 1 74 ? -4.123 -1.339 16.844 1.00 95.62 74 ALA A C 1
ATOM 589 O O . ALA A 1 74 ? -3.133 -1.282 17.567 1.00 95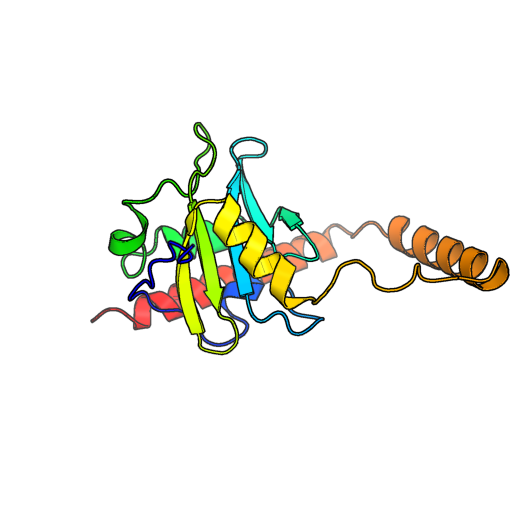.62 74 ALA A O 1
ATOM 590 N N . ALA A 1 75 ? -4.911 -2.417 16.813 1.00 95.38 75 ALA A N 1
ATOM 591 C CA . ALA A 1 75 ? -4.625 -3.638 17.563 1.00 95.38 75 ALA A CA 1
ATOM 592 C C . ALA A 1 75 ? -3.546 -4.524 16.911 1.00 95.38 75 ALA A C 1
ATOM 594 O O . ALA A 1 75 ? -3.124 -5.507 17.518 1.00 95.38 75 ALA A O 1
ATOM 595 N N . TYR A 1 76 ? -3.122 -4.209 15.686 1.00 97.00 76 TYR A N 1
ATOM 596 C CA . TYR A 1 76 ? -2.184 -5.012 14.913 1.00 97.00 76 TYR A CA 1
ATOM 597 C C . TYR A 1 76 ? -0.878 -4.253 14.707 1.00 97.00 76 TYR A C 1
ATOM 599 O O . TYR A 1 76 ? -0.876 -3.089 14.309 1.00 97.00 76 TYR A O 1
ATOM 607 N N . ASN A 1 77 ? 0.246 -4.933 14.929 1.00 97.44 77 ASN A N 1
ATOM 608 C CA . ASN A 1 77 ? 1.557 -4.374 14.631 1.00 97.44 77 ASN A CA 1
ATOM 609 C C . ASN A 1 77 ? 1.806 -4.393 13.110 1.00 97.44 77 ASN A C 1
ATOM 611 O O . ASN A 1 77 ? 2.267 -5.395 12.557 1.00 97.44 77 ASN A O 1
ATOM 615 N N . LEU A 1 78 ? 1.485 -3.275 12.452 1.00 97.38 78 LEU A N 1
ATOM 616 C CA . LEU A 1 78 ? 1.779 -3.000 11.040 1.00 97.38 78 LEU A CA 1
ATOM 617 C C . LEU A 1 78 ? 3.197 -2.445 10.811 1.00 97.38 78 LEU A C 1
ATOM 619 O O . LEU A 1 78 ? 3.507 -2.015 9.701 1.00 97.38 78 LEU A O 1
ATOM 623 N N . GLY A 1 79 ? 4.039 -2.452 11.844 1.00 96.62 79 GLY A N 1
ATOM 624 C CA . GLY A 1 79 ? 5.374 -1.873 11.855 1.00 96.62 79 GLY A CA 1
ATOM 625 C C . GLY A 1 79 ? 5.393 -0.426 12.347 1.00 96.62 79 GLY A C 1
ATOM 626 O O . GLY A 1 79 ? 4.373 0.265 12.394 1.00 96.62 79 GLY A O 1
ATOM 627 N N . SER A 1 80 ? 6.582 0.025 12.728 1.00 94.69 80 SER A N 1
ATOM 628 C CA . SER A 1 80 ? 6.901 1.397 13.128 1.00 94.69 80 SER A CA 1
ATOM 629 C C . SER A 1 80 ? 8.389 1.671 12.894 1.00 94.69 80 SER A C 1
ATOM 631 O O . SER A 1 80 ? 9.123 0.773 12.488 1.00 94.69 80 SER A O 1
ATOM 633 N N . SER A 1 81 ? 8.862 2.882 13.177 1.00 93.75 81 SER A N 1
ATOM 634 C CA . SER A 1 81 ? 10.292 3.223 13.116 1.00 93.75 81 SER A CA 1
ATOM 635 C C . SER A 1 81 ? 11.167 2.353 14.035 1.00 93.75 81 SER A C 1
ATOM 637 O O . SER A 1 81 ? 12.363 2.218 13.796 1.00 93.75 81 SER A O 1
ATOM 639 N N . GLU A 1 82 ? 10.578 1.749 15.074 1.00 93.56 82 GLU A N 1
ATOM 640 C CA . GLU A 1 82 ? 11.293 0.977 16.101 1.00 93.56 82 GLU A CA 1
ATOM 641 C C . GLU A 1 82 ? 11.089 -0.539 15.968 1.00 93.56 82 GLU A C 1
ATOM 643 O O . GLU A 1 82 ? 11.956 -1.327 16.350 1.00 93.56 82 GLU A O 1
ATOM 648 N N . GLU A 1 83 ? 9.940 -0.966 15.439 1.00 95.00 83 GLU A N 1
ATOM 649 C CA . GLU A 1 83 ? 9.520 -2.369 15.448 1.00 95.00 83 GLU A CA 1
ATOM 650 C C . GLU A 1 83 ? 9.079 -2.836 14.056 1.00 95.00 83 GLU A C 1
ATOM 652 O O . GLU A 1 83 ? 8.265 -2.163 13.418 1.00 95.00 83 GLU A O 1
ATOM 657 N N . PRO A 1 84 ? 9.570 -3.993 13.569 1.00 96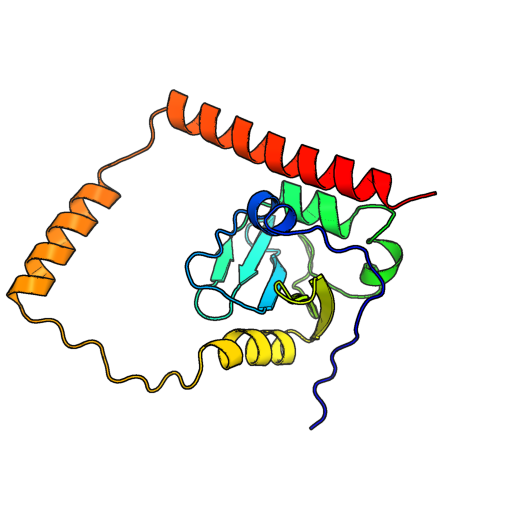.06 84 PRO A N 1
ATOM 658 C CA . PRO A 1 84 ? 9.135 -4.543 12.293 1.00 96.06 84 PRO A CA 1
ATOM 659 C C . PRO A 1 84 ? 7.676 -5.002 12.353 1.00 96.06 84 PRO A C 1
ATOM 661 O O . PRO A 1 84 ? 7.165 -5.386 13.407 1.00 96.06 84 PRO A O 1
ATOM 664 N N . ALA A 1 85 ? 7.022 -5.015 11.194 1.00 97.25 85 ALA A N 1
ATOM 665 C CA . ALA A 1 85 ? 5.640 -5.451 11.071 1.00 97.25 85 ALA A CA 1
ATOM 666 C C . ALA A 1 85 ? 5.472 -6.958 11.346 1.00 97.25 85 ALA A C 1
ATOM 668 O O . ALA A 1 85 ? 6.147 -7.804 10.750 1.00 97.25 85 ALA A O 1
ATOM 669 N N . GLU A 1 86 ? 4.512 -7.309 12.203 1.00 97.62 86 GLU A N 1
ATOM 670 C CA . GLU A 1 86 ? 4.054 -8.696 12.396 1.00 97.62 86 GLU A CA 1
ATOM 671 C C . GLU A 1 86 ? 2.874 -9.038 11.473 1.00 97.62 86 GLU A C 1
ATOM 673 O O . GLU A 1 86 ? 2.663 -10.200 11.100 1.00 97.62 86 GLU A O 1
ATOM 678 N N . TYR A 1 87 ? 2.127 -8.004 11.086 1.00 98.25 87 TYR A N 1
ATOM 679 C CA . TYR A 1 87 ? 0.965 -8.066 10.219 1.00 98.25 87 TYR A CA 1
ATOM 680 C C . TYR A 1 87 ? 1.139 -7.135 9.026 1.00 98.25 87 TYR A C 1
ATOM 682 O O . TYR A 1 87 ? 1.825 -6.121 9.096 1.00 98.25 87 TYR A O 1
ATOM 690 N N . ARG A 1 88 ? 0.450 -7.454 7.934 1.00 98.25 88 ARG A N 1
ATOM 691 C CA . ARG A 1 88 ? 0.315 -6.567 6.780 1.00 98.25 88 ARG A CA 1
ATOM 692 C C . ARG A 1 88 ? -1.149 -6.243 6.554 1.00 98.25 88 ARG A C 1
ATOM 694 O O . ARG A 1 88 ? -2.019 -7.102 6.732 1.00 98.25 88 ARG A O 1
ATOM 701 N N . LEU A 1 89 ? -1.396 -5.013 6.129 1.00 98.62 89 LEU A N 1
ATOM 702 C CA . LEU A 1 89 ? -2.683 -4.585 5.611 1.00 98.62 89 LEU A CA 1
ATOM 703 C C . LEU A 1 89 ? -2.770 -5.025 4.151 1.00 98.62 89 LEU A C 1
ATOM 705 O O . LEU A 1 89 ? -1.957 -4.613 3.332 1.00 98.62 89 LEU A O 1
ATOM 709 N N . VAL A 1 90 ? -3.740 -5.870 3.827 1.00 98.56 90 VAL A N 1
ATOM 710 C CA . VAL A 1 90 ? -3.979 -6.359 2.469 1.00 98.56 90 VAL A CA 1
ATOM 711 C C . VAL A 1 90 ? -5.264 -5.743 1.936 1.00 98.56 90 VAL A C 1
ATOM 713 O O . VAL A 1 90 ? -6.313 -5.853 2.567 1.00 98.56 90 VAL A O 1
ATOM 716 N N . ILE A 1 91 ? -5.193 -5.133 0.760 1.00 98.50 91 ILE A N 1
ATOM 717 C CA . ILE A 1 91 ? -6.328 -4.545 0.057 1.00 98.50 91 ILE A CA 1
ATOM 718 C C . ILE A 1 91 ? -6.696 -5.443 -1.121 1.00 98.50 91 ILE A C 1
ATOM 720 O O . ILE A 1 91 ? -5.849 -5.722 -1.968 1.00 98.50 91 ILE A O 1
ATOM 724 N N . ASP A 1 92 ? -7.952 -5.880 -1.178 1.00 97.81 92 ASP A N 1
ATOM 725 C CA . ASP A 1 92 ? -8.554 -6.429 -2.393 1.00 97.81 92 ASP A CA 1
ATOM 726 C C . ASP A 1 92 ? -8.980 -5.252 -3.286 1.00 97.81 92 ASP A C 1
ATOM 728 O O . ASP A 1 92 ? -9.906 -4.505 -2.963 1.00 97.81 92 ASP A O 1
ATOM 732 N N . LEU A 1 93 ? -8.248 -5.048 -4.380 1.00 97.00 93 LEU A N 1
ATOM 733 C CA . LEU A 1 93 ? -8.421 -3.958 -5.337 1.00 97.00 93 LEU A CA 1
ATOM 734 C C . LEU A 1 93 ? -9.659 -4.140 -6.232 1.00 97.00 93 LEU A C 1
ATOM 736 O O . LEU A 1 93 ? -10.127 -3.147 -6.802 1.00 97.00 93 LEU A O 1
ATOM 740 N N . ASP A 1 94 ? -10.208 -5.354 -6.327 1.00 96.00 94 ASP A N 1
ATOM 741 C CA . ASP A 1 94 ? -11.410 -5.647 -7.112 1.00 96.00 94 ASP A CA 1
ATOM 742 C C . ASP A 1 94 ? -12.666 -5.420 -6.267 1.00 96.00 94 ASP A C 1
ATOM 744 O O . ASP A 1 94 ? -13.562 -4.667 -6.650 1.00 96.00 94 ASP A O 1
ATOM 748 N N . GLU A 1 95 ? -12.717 -6.047 -5.089 1.00 97.06 95 GLU A N 1
ATOM 749 C CA . GLU A 1 95 ? -13.885 -6.002 -4.200 1.00 97.06 95 GLU A CA 1
ATOM 750 C C . GLU A 1 95 ? -13.877 -4.790 -3.260 1.00 97.06 95 GLU A C 1
ATOM 752 O O . GLU A 1 95 ? -14.889 -4.499 -2.623 1.00 97.06 95 GLU A O 1
ATOM 757 N N . ARG A 1 96 ? -12.753 -4.065 -3.184 1.00 97.25 96 ARG A N 1
ATOM 758 C CA . ARG A 1 96 ? -12.544 -2.920 -2.282 1.00 97.25 96 ARG A CA 1
ATOM 759 C C . ARG A 1 96 ? -12.791 -3.290 -0.825 1.00 97.25 96 ARG A C 1
ATOM 761 O O . ARG A 1 96 ? -13.481 -2.599 -0.082 1.00 97.25 96 ARG A O 1
ATOM 768 N N . LEU A 1 97 ? -12.169 -4.395 -0.424 1.00 97.94 97 LEU A N 1
ATOM 769 C CA . LEU A 1 97 ? -12.167 -4.906 0.942 1.00 97.94 97 LEU A CA 1
ATOM 770 C C . LEU A 1 97 ? -10.757 -4.855 1.522 1.00 97.94 97 LEU A C 1
ATOM 772 O O . LEU A 1 97 ? -9.768 -4.987 0.802 1.00 97.94 97 LEU A O 1
ATOM 776 N N . ALA A 1 98 ? -10.669 -4.687 2.837 1.00 98.19 98 ALA A N 1
ATOM 777 C CA . ALA A 1 98 ? -9.406 -4.701 3.555 1.00 98.19 98 ALA A CA 1
ATOM 778 C C . ALA A 1 98 ? -9.328 -5.903 4.493 1.00 98.19 98 ALA A C 1
ATOM 780 O O . ALA A 1 98 ? -10.302 -6.279 5.148 1.00 98.19 98 ALA A O 1
ATOM 781 N N . PHE A 1 99 ? -8.135 -6.469 4.593 1.00 98.31 99 PHE A N 1
ATOM 782 C CA . PHE A 1 99 ? -7.821 -7.599 5.447 1.00 98.31 99 PHE A CA 1
ATOM 783 C C . PHE A 1 99 ? -6.543 -7.323 6.227 1.00 98.31 99 PHE A C 1
ATOM 785 O O . PHE A 1 99 ? -5.635 -6.644 5.752 1.00 98.31 99 PHE A O 1
ATOM 792 N N . ILE A 1 100 ? -6.451 -7.909 7.411 1.00 97.94 100 ILE A N 1
ATOM 793 C CA . ILE A 1 100 ? -5.211 -8.017 8.170 1.00 97.94 100 ILE A CA 1
ATOM 794 C C . ILE A 1 100 ? -4.769 -9.467 8.157 1.00 97.94 100 ILE A C 1
ATOM 796 O O . ILE A 1 100 ? -5.567 -10.373 8.409 1.00 97.94 100 ILE A O 1
ATOM 800 N N . ALA A 1 101 ? -3.490 -9.680 7.872 1.00 97.69 101 ALA A N 1
ATOM 801 C CA . ALA A 1 101 ? -2.904 -11.007 7.805 1.00 97.69 101 ALA A CA 1
ATOM 802 C C . ALA A 1 101 ? -1.492 -11.006 8.409 1.00 97.69 101 ALA A C 1
ATOM 804 O O . ALA A 1 101 ? -0.744 -10.050 8.184 1.00 97.69 101 ALA A O 1
ATOM 805 N N . PRO A 1 102 ? -1.085 -12.067 9.131 1.00 97.88 102 PRO A N 1
ATOM 806 C CA . PRO A 1 102 ? 0.309 -12.255 9.521 1.00 97.88 102 PRO A CA 1
ATOM 807 C C . PRO A 1 102 ? 1.228 -12.218 8.297 1.00 97.88 102 PRO A C 1
ATOM 809 O O . PRO A 1 102 ? 0.857 -12.732 7.238 1.00 97.88 102 PRO A O 1
ATOM 812 N N . CYS A 1 103 ? 2.447 -11.689 8.441 1.00 96.62 103 CYS A N 1
ATOM 813 C CA . CYS A 1 103 ? 3.364 -11.443 7.316 1.00 96.62 103 CYS A CA 1
ATOM 814 C C . CYS A 1 103 ? 3.521 -12.627 6.344 1.00 96.62 103 CYS A C 1
ATOM 816 O O . CYS A 1 103 ? 3.486 -12.437 5.131 1.00 96.62 103 CYS A O 1
ATOM 818 N N . ARG A 1 104 ? 3.632 -13.862 6.855 1.00 95.31 104 ARG A N 1
ATOM 819 C CA . ARG A 1 104 ? 3.758 -15.068 6.013 1.00 95.31 104 ARG A CA 1
ATOM 820 C C . ARG A 1 104 ? 2.507 -15.370 5.189 1.00 95.31 104 ARG A C 1
ATOM 822 O O . ARG A 1 104 ? 2.619 -15.807 4.048 1.00 95.31 104 ARG A O 1
ATOM 829 N N . GLU A 1 105 ? 1.330 -15.174 5.771 1.00 96.50 105 GLU A N 1
ATOM 830 C CA . GLU A 1 105 ? 0.059 -15.445 5.099 1.00 96.50 105 GLU A CA 1
ATOM 831 C C . GLU A 1 105 ? -0.254 -14.350 4.076 1.00 96.50 105 GLU A C 1
ATOM 833 O O . GLU A 1 105 ? -0.691 -14.666 2.971 1.00 96.50 105 GLU A O 1
ATOM 838 N N . ALA A 1 106 ? 0.049 -13.090 4.415 1.00 97.19 106 ALA A N 1
ATOM 839 C CA . ALA A 1 106 ? -0.042 -11.959 3.499 1.00 97.19 106 ALA A CA 1
ATOM 840 C C . ALA A 1 106 ? 0.843 -12.167 2.263 1.00 97.19 106 ALA A C 1
ATOM 842 O O . ALA A 1 106 ? 0.339 -12.090 1.147 1.00 97.19 106 ALA A O 1
ATOM 843 N N . GLU A 1 107 ? 2.127 -12.496 2.463 1.00 95.75 107 GLU A N 1
ATOM 844 C CA . GLU A 1 107 ? 3.077 -12.803 1.382 1.00 95.75 107 GLU A CA 1
ATOM 845 C C . GLU A 1 107 ? 2.547 -13.925 0.488 1.00 95.75 107 GLU A C 1
ATOM 847 O O . GLU A 1 107 ? 2.442 -13.771 -0.726 1.00 95.75 107 GLU A O 1
ATOM 852 N N . ARG A 1 108 ? 2.135 -15.048 1.091 1.00 94.12 108 ARG A N 1
ATOM 853 C CA . ARG A 1 108 ? 1.617 -16.189 0.333 1.00 94.12 108 ARG A CA 1
ATOM 854 C C . ARG A 1 108 ? 0.420 -15.795 -0.529 1.00 94.12 108 ARG A C 1
ATOM 856 O O . ARG A 1 108 ? 0.344 -16.239 -1.672 1.00 94.12 108 ARG A O 1
ATOM 863 N N . LEU A 1 109 ? -0.506 -15.000 0.008 1.00 94.62 109 LEU A N 1
ATOM 864 C CA . LEU A 1 109 ? -1.676 -14.537 -0.730 1.00 94.62 109 LEU A CA 1
ATOM 865 C C . LEU A 1 109 ? -1.268 -13.678 -1.930 1.00 94.62 109 LEU A C 1
ATOM 867 O O . LEU A 1 109 ? -1.632 -14.024 -3.056 1.00 94.62 109 LEU A O 1
ATOM 871 N N . VAL A 1 110 ? -0.503 -12.604 -1.700 1.00 95.31 110 VAL A N 1
ATOM 872 C CA . VAL A 1 110 ? -0.147 -11.665 -2.773 1.00 95.31 110 VAL A CA 1
ATOM 873 C C . VAL A 1 110 ? 0.718 -12.326 -3.840 1.00 95.31 110 VAL A C 1
ATOM 875 O O . VAL A 1 110 ? 0.521 -12.058 -5.015 1.00 95.31 110 VAL A O 1
ATOM 878 N N . THR A 1 111 ? 1.611 -13.257 -3.497 1.00 94.06 111 THR A N 1
ATOM 879 C CA . THR A 1 111 ? 2.387 -13.989 -4.511 1.00 94.06 111 THR A CA 1
ATOM 880 C C . THR A 1 111 ? 1.520 -14.988 -5.280 1.00 94.06 111 THR A C 1
ATOM 882 O O . THR A 1 111 ? 1.670 -15.132 -6.491 1.00 94.06 111 THR A O 1
ATOM 885 N N . SER A 1 112 ? 0.585 -15.673 -4.608 1.00 92.38 112 SER A N 1
ATOM 886 C CA . SER A 1 112 ? -0.243 -16.712 -5.243 1.00 92.38 112 SER A CA 1
ATOM 887 C C . SER A 1 112 ? -1.167 -16.191 -6.346 1.00 92.38 112 SER A C 1
ATOM 889 O O . SER A 1 112 ? -1.555 -16.965 -7.223 1.00 92.38 112 SER A O 1
ATOM 891 N N . GLN A 1 113 ? -1.492 -14.892 -6.338 1.00 92.38 113 GLN A N 1
ATOM 892 C CA . GLN A 1 113 ? -2.355 -14.286 -7.352 1.00 92.38 113 GLN A CA 1
ATOM 893 C C . GLN A 1 113 ? -1.729 -14.292 -8.755 1.00 92.38 113 GLN A C 1
ATOM 895 O O . GLN A 1 113 ? -2.450 -14.283 -9.748 1.00 92.38 113 GLN A O 1
ATOM 900 N N . TRP A 1 114 ? -0.398 -14.357 -8.846 1.00 90.44 114 TRP A N 1
ATOM 901 C CA . TRP A 1 114 ? 0.339 -14.355 -10.113 1.00 90.44 114 TRP A CA 1
ATOM 902 C C . TRP A 1 114 ? 0.518 -15.750 -10.721 1.00 90.44 114 TRP A C 1
ATOM 904 O O . TRP A 1 114 ? 1.193 -15.908 -11.735 1.00 90.44 114 TRP A O 1
ATOM 914 N N . GLY A 1 115 ? -0.088 -16.781 -10.129 1.00 79.88 115 GLY A N 1
ATOM 915 C CA . GLY A 1 115 ? 0.081 -18.157 -10.578 1.00 79.88 115 GLY A CA 1
ATOM 916 C C . GLY A 1 115 ? 1.420 -18.759 -10.144 1.00 79.88 115 GLY A C 1
ATOM 917 O O . GLY A 1 115 ? 1.993 -18.394 -9.120 1.00 79.88 115 GLY A O 1
ATOM 918 N N . ASN A 1 116 ? 1.887 -19.774 -10.873 1.00 64.94 116 ASN A N 1
ATOM 919 C CA . ASN A 1 116 ? 3.036 -20.573 -10.455 1.00 64.94 116 ASN A CA 1
ATOM 920 C C . ASN A 1 116 ? 4.347 -19.907 -10.930 1.00 64.94 116 ASN A C 1
ATOM 922 O O . ASN A 1 116 ? 4.534 -19.806 -12.142 1.00 64.94 116 ASN A O 1
ATOM 926 N N . PRO A 1 117 ? 5.298 -19.548 -10.044 1.00 56.22 117 PRO A N 1
ATOM 927 C CA . PRO A 1 117 ? 6.594 -18.943 -10.404 1.00 56.22 117 PRO A CA 1
ATOM 928 C C . PRO A 1 117 ? 7.519 -19.835 -11.266 1.00 56.22 117 PRO A C 1
ATOM 930 O O . PRO A 1 117 ? 8.672 -19.494 -11.504 1.00 56.22 117 PRO A O 1
ATOM 933 N N . GLN A 1 118 ? 7.025 -20.983 -11.743 1.00 51.06 118 GLN A N 1
ATOM 934 C CA . GLN A 1 118 ? 7.676 -21.859 -12.719 1.00 51.06 118 GLN A CA 1
ATOM 935 C C . GLN A 1 118 ? 7.305 -21.533 -14.176 1.00 51.06 118 GLN A C 1
ATOM 937 O O . GLN A 1 118 ? 7.442 -22.396 -15.050 1.00 51.06 118 GLN A O 1
ATOM 942 N N . GLU A 1 119 ? 6.824 -20.321 -14.470 1.00 56.81 119 GLU A N 1
ATOM 943 C CA . GLU A 1 119 ? 6.803 -19.854 -15.855 1.00 56.81 119 GLU A CA 1
ATOM 944 C C . GLU A 1 119 ? 8.198 -20.023 -16.466 1.00 56.81 119 GLU A C 1
ATOM 946 O O . GLU A 1 119 ? 9.223 -19.754 -15.834 1.00 56.81 119 GLU A O 1
ATOM 951 N N . LYS A 1 120 ? 8.234 -20.582 -17.682 1.00 58.31 120 LYS A N 1
ATOM 952 C CA . LYS A 1 120 ? 9.486 -20.902 -18.370 1.00 58.31 120 LYS A CA 1
ATOM 953 C C . LYS A 1 120 ? 10.372 -19.654 -18.379 1.00 58.31 120 LYS A C 1
ATOM 955 O O . LYS A 1 120 ? 9.855 -18.589 -18.718 1.00 58.31 120 LYS A O 1
ATOM 960 N N . PRO A 1 121 ? 11.678 -19.777 -18.073 1.00 64.81 121 PRO A N 1
ATOM 961 C CA . PRO A 1 121 ? 12.600 -18.657 -18.169 1.00 64.81 121 PRO A CA 1
ATOM 962 C C . PRO A 1 121 ? 12.404 -17.944 -19.504 1.00 64.81 121 PRO A C 1
ATOM 964 O O . PRO A 1 121 ? 12.440 -18.591 -20.560 1.00 64.81 121 PRO A O 1
ATOM 967 N N . VAL A 1 122 ? 12.156 -16.634 -19.451 1.00 71.00 122 VAL A N 1
ATOM 968 C CA . VAL A 1 122 ? 12.048 -15.815 -20.657 1.00 71.00 122 VAL A CA 1
ATOM 969 C C . VAL A 1 122 ? 13.355 -15.990 -21.418 1.00 71.00 122 VAL A C 1
ATOM 971 O O . VAL A 1 122 ? 14.429 -15.638 -20.934 1.00 71.00 122 VAL A O 1
ATOM 974 N N . THR A 1 123 ? 13.273 -16.628 -22.581 1.00 79.12 123 THR A N 1
ATOM 975 C CA . THR A 1 123 ? 14.441 -16.865 -23.422 1.00 79.12 123 THR A CA 1
ATOM 976 C C . THR A 1 123 ? 14.524 -15.703 -24.391 1.00 79.12 123 THR A C 1
ATOM 978 O O . THR A 1 123 ? 13.702 -15.614 -25.298 1.00 79.12 123 THR A O 1
ATOM 981 N N . ILE A 1 124 ? 15.483 -14.809 -24.172 1.00 82.12 124 ILE A N 1
ATOM 982 C CA . ILE A 1 124 ? 15.790 -13.717 -25.097 1.00 82.12 124 ILE A CA 1
ATOM 983 C C . ILE A 1 124 ? 16.972 -14.111 -25.977 1.00 82.12 124 ILE A C 1
ATOM 985 O O . ILE A 1 124 ? 17.933 -14.734 -25.517 1.00 82.12 124 ILE A O 1
ATOM 989 N N . SER A 1 125 ? 16.895 -13.779 -27.259 1.00 89.56 125 SER A N 1
ATOM 990 C CA . SER A 1 125 ? 18.023 -13.914 -28.174 1.00 89.56 125 SER A CA 1
ATOM 991 C C . SER A 1 125 ? 19.121 -12.888 -27.845 1.00 89.56 125 SER A C 1
ATOM 993 O O . SER A 1 125 ? 18.843 -11.859 -27.227 1.00 89.56 125 SER A O 1
ATOM 995 N N . PRO A 1 126 ? 20.376 -13.111 -28.280 1.00 88.06 126 PRO A N 1
ATOM 996 C CA . PRO A 1 126 ? 21.450 -12.134 -28.085 1.00 88.06 126 PRO A CA 1
ATOM 997 C C . PRO A 1 126 ? 21.136 -10.746 -28.664 1.00 88.06 126 PRO A C 1
ATOM 999 O O . PRO A 1 126 ? 21.500 -9.744 -28.062 1.00 88.06 126 PRO A O 1
ATOM 1002 N N . ALA A 1 127 ? 20.426 -10.684 -29.798 1.00 89.31 127 ALA A N 1
ATOM 1003 C CA . ALA A 1 127 ? 20.028 -9.421 -30.419 1.00 89.31 127 ALA A CA 1
ATOM 1004 C C . ALA A 1 127 ? 18.964 -8.681 -29.590 1.00 89.31 127 ALA A C 1
ATOM 1006 O O . ALA A 1 127 ? 19.081 -7.481 -29.371 1.00 89.31 127 ALA A O 1
ATOM 1007 N N . GLU A 1 128 ? 17.962 -9.400 -29.072 1.00 88.19 128 GLU A N 1
ATOM 1008 C CA . GLU A 1 128 ? 16.952 -8.820 -28.174 1.00 88.19 128 GLU A CA 1
ATOM 1009 C C . GLU A 1 128 ? 17.573 -8.353 -26.853 1.00 88.19 128 GLU A C 1
ATOM 1011 O O . GLU A 1 128 ? 17.182 -7.316 -26.324 1.00 88.19 128 GLU A O 1
ATOM 1016 N N . MET A 1 129 ? 18.572 -9.080 -26.340 1.00 88.44 129 MET A N 1
ATOM 1017 C CA . MET A 1 129 ? 19.332 -8.667 -25.160 1.00 88.44 129 MET A CA 1
ATOM 1018 C C . MET A 1 129 ? 20.105 -7.368 -25.408 1.00 88.44 129 MET A C 1
ATOM 1020 O O . MET A 1 129 ? 20.103 -6.495 -24.545 1.00 88.44 129 MET A O 1
ATOM 1024 N N . GLU A 1 130 ? 20.748 -7.219 -26.567 1.00 91.31 130 GLU A N 1
ATOM 1025 C CA . GLU A 1 130 ? 21.473 -5.993 -26.917 1.00 91.31 130 GLU A CA 1
ATOM 1026 C C . GLU A 1 130 ? 20.526 -4.792 -27.027 1.00 91.31 130 GLU A C 1
ATOM 1028 O O . GLU A 1 130 ? 20.803 -3.748 -26.440 1.00 91.31 130 GLU A O 1
ATOM 1033 N N . THR A 1 131 ? 19.371 -4.953 -27.683 1.00 90.81 131 THR A N 1
ATOM 1034 C CA . THR A 1 131 ? 18.330 -3.911 -27.724 1.00 90.81 131 THR A CA 1
ATOM 1035 C C . THR A 1 131 ? 17.856 -3.540 -26.321 1.00 90.81 131 THR A C 1
ATOM 1037 O O . THR A 1 131 ? 17.842 -2.366 -25.968 1.00 90.81 131 THR A O 1
ATOM 1040 N N . TRP A 1 132 ? 17.552 -4.535 -25.486 1.00 89.06 132 TRP A N 1
ATOM 1041 C CA . TRP A 1 132 ? 17.095 -4.293 -24.121 1.00 89.06 132 TRP A CA 1
ATOM 1042 C C . TRP A 1 132 ? 18.139 -3.565 -23.262 1.00 89.06 132 TRP A C 1
ATOM 1044 O O . TRP A 1 132 ? 17.787 -2.697 -22.467 1.00 89.06 132 TRP A O 1
ATOM 1054 N N . LEU A 1 133 ? 19.430 -3.876 -23.431 1.00 90.50 133 LEU A N 1
ATOM 1055 C CA . LEU A 1 133 ? 20.517 -3.183 -22.733 1.00 90.50 133 LEU A CA 1
ATOM 1056 C C . LEU A 1 133 ? 20.641 -1.717 -23.159 1.00 90.50 133 LEU A C 1
ATOM 1058 O O . LEU A 1 133 ? 20.906 -0.867 -22.306 1.00 90.50 133 LEU A O 1
ATOM 1062 N N . VAL A 1 134 ? 20.455 -1.413 -24.446 1.00 91.19 134 VAL A N 1
ATOM 1063 C CA . VAL A 1 134 ? 20.453 -0.030 -24.946 1.00 91.19 134 VAL A CA 1
ATOM 1064 C C . VAL A 1 134 ? 19.287 0.746 -24.339 1.00 91.19 134 VAL A C 1
ATOM 1066 O O . VAL A 1 134 ? 19.522 1.790 -23.731 1.00 91.19 134 VAL A O 1
ATOM 1069 N N . ASP A 1 135 ? 18.074 0.192 -24.403 1.00 88.81 135 ASP A N 1
ATOM 1070 C CA . ASP A 1 135 ? 16.868 0.820 -23.852 1.00 88.81 135 ASP A CA 1
ATOM 1071 C C . ASP A 1 135 ? 17.001 1.058 -22.338 1.00 88.81 135 ASP A C 1
ATOM 1073 O O . ASP A 1 135 ? 16.703 2.143 -21.837 1.00 88.81 135 ASP A O 1
ATOM 1077 N N . LEU A 1 136 ? 17.509 0.066 -21.596 1.00 88.31 136 LEU A N 1
ATOM 1078 C CA . LEU A 1 136 ? 17.747 0.192 -20.158 1.00 88.31 136 LEU A CA 1
ATOM 1079 C C . LEU A 1 136 ? 18.788 1.276 -19.855 1.00 88.31 136 LEU A C 1
ATOM 1081 O O . LEU A 1 136 ? 18.619 2.049 -18.914 1.00 88.31 136 LEU A O 1
ATOM 1085 N N . THR A 1 137 ? 19.868 1.343 -20.636 1.00 89.56 137 THR A N 1
ATOM 1086 C CA . THR A 1 137 ? 20.921 2.348 -20.440 1.00 89.56 137 THR A CA 1
ATOM 1087 C C . THR A 1 137 ? 20.384 3.753 -20.689 1.00 89.56 137 THR A C 1
ATOM 1089 O O . THR A 1 137 ? 20.696 4.665 -19.924 1.00 89.56 137 THR A O 1
ATOM 1092 N N . GLU A 1 138 ? 19.554 3.936 -21.716 1.00 87.56 138 GLU A N 1
ATOM 1093 C CA . GLU A 1 138 ? 18.906 5.217 -22.002 1.00 87.56 138 GLU A CA 1
ATOM 1094 C C . GLU A 1 138 ? 17.968 5.630 -20.859 1.00 87.56 138 GLU A C 1
ATOM 1096 O O . GLU A 1 138 ? 18.072 6.750 -20.355 1.00 87.56 138 GLU A O 1
ATOM 1101 N N . GLN A 1 139 ? 17.136 4.706 -20.368 1.00 82.25 139 GLN A N 1
ATOM 1102 C CA . GLN A 1 139 ? 16.239 4.953 -19.234 1.00 82.25 139 GLN A CA 1
ATOM 1103 C C . GLN A 1 139 ? 16.993 5.320 -17.951 1.00 82.25 139 GLN A C 1
ATOM 1105 O O . GLN A 1 139 ? 16.615 6.268 -17.268 1.00 82.25 139 GLN A O 1
ATOM 1110 N N . LEU A 1 140 ? 18.080 4.613 -17.633 1.00 83.44 140 LEU A N 1
ATOM 1111 C CA . LEU A 1 140 ? 18.898 4.888 -16.445 1.00 83.44 140 LEU A CA 1
ATOM 1112 C C . LEU A 1 140 ? 19.731 6.172 -16.567 1.00 83.44 140 LEU A C 1
ATOM 1114 O O . LEU A 1 140 ? 20.185 6.706 -15.557 1.00 83.44 140 LEU A O 1
ATOM 1118 N N . SER A 1 141 ? 19.945 6.664 -17.789 1.00 84.25 141 SER A N 1
ATOM 1119 C CA . SER A 1 141 ? 20.663 7.919 -18.044 1.00 84.25 141 SER A CA 1
ATOM 1120 C C . SER A 1 141 ? 19.773 9.151 -17.869 1.00 84.25 141 SER A C 1
ATOM 1122 O O . SER A 1 141 ? 20.283 10.269 -17.760 1.00 84.25 141 SER A O 1
ATOM 1124 N N . HIS A 1 142 ? 18.451 8.967 -17.846 1.00 81.88 142 HIS A N 1
ATOM 1125 C CA . HIS A 1 142 ? 17.501 10.051 -17.668 1.00 81.88 142 HIS A CA 1
ATOM 1126 C C . HIS A 1 142 ? 17.270 10.328 -16.179 1.00 81.88 142 HIS A C 1
ATOM 1128 O O . HIS A 1 142 ? 16.434 9.709 -15.523 1.00 81.88 142 HIS A O 1
ATOM 1134 N N . PHE A 1 143 ? 18.022 11.288 -15.644 1.00 83.50 143 PHE A N 1
ATOM 1135 C CA . PHE A 1 143 ? 17.741 11.854 -14.329 1.00 83.50 143 PHE A CA 1
ATOM 1136 C C . PHE A 1 143 ? 16.663 12.932 -14.454 1.00 83.50 143 PHE A C 1
ATOM 1138 O O . PHE A 1 143 ? 16.788 13.792 -15.332 1.00 83.50 143 PHE A O 1
ATOM 1145 N N . PRO A 1 144 ? 15.646 12.932 -13.577 1.00 85.44 144 PRO A N 1
ATOM 1146 C CA . PRO A 1 144 ? 14.623 13.961 -13.608 1.00 85.44 144 PRO A CA 1
ATOM 1147 C C . PRO A 1 144 ? 15.243 15.327 -13.300 1.00 85.44 144 PRO A C 1
ATOM 1149 O O . PRO A 1 144 ? 16.100 15.475 -12.421 1.00 85.44 144 PRO A O 1
ATOM 1152 N N . SER A 1 145 ? 14.798 16.338 -14.033 1.00 91.81 145 SER A N 1
ATOM 1153 C CA . SER A 1 145 ? 15.078 17.737 -13.735 1.00 91.81 145 SER A CA 1
ATOM 1154 C C . SER A 1 145 ? 14.418 18.164 -12.421 1.00 91.81 145 SER A C 1
ATOM 1156 O O . SER A 1 145 ? 13.483 17.531 -11.927 1.00 91.81 145 SER A O 1
ATOM 1158 N N . MET A 1 146 ? 14.874 19.284 -11.853 1.00 92.50 146 MET A N 1
ATOM 1159 C CA . MET A 1 146 ? 14.254 19.837 -10.645 1.00 92.50 146 MET A CA 1
ATOM 1160 C C . MET A 1 146 ? 12.764 20.149 -10.859 1.00 92.50 146 MET A C 1
ATOM 1162 O O . MET A 1 146 ? 11.958 19.902 -9.967 1.00 92.50 146 MET A O 1
ATOM 1166 N N . ASP A 1 147 ? 12.391 20.653 -12.037 1.00 95.44 147 ASP A N 1
ATOM 1167 C CA . ASP A 1 147 ? 11.000 20.992 -12.351 1.00 95.44 147 ASP A CA 1
ATOM 1168 C C . ASP A 1 147 ? 10.114 19.739 -12.440 1.00 95.44 147 ASP A C 1
ATOM 1170 O O . ASP A 1 147 ? 8.983 19.748 -11.950 1.00 95.44 147 ASP A O 1
ATOM 1174 N N . GLU A 1 148 ? 10.632 18.642 -13.001 1.00 93.44 148 GLU A N 1
ATOM 1175 C CA . GLU A 1 148 ? 9.941 17.346 -13.029 1.00 93.44 148 GLU A CA 1
ATOM 1176 C C . GLU A 1 148 ? 9.775 16.772 -11.620 1.00 93.44 148 GLU A C 1
ATOM 1178 O O . GLU A 1 148 ? 8.681 16.334 -11.268 1.00 93.44 148 GLU A O 1
ATOM 1183 N N . LEU A 1 149 ? 10.817 16.847 -10.782 1.00 92.44 149 LEU A N 1
ATOM 1184 C CA . LEU A 1 149 ? 10.745 16.421 -9.382 1.00 92.44 149 LEU A CA 1
ATOM 1185 C C . LEU A 1 149 ? 9.688 17.209 -8.602 1.00 92.44 149 LEU A C 1
ATOM 1187 O O . LEU A 1 149 ? 8.839 16.613 -7.944 1.00 92.44 149 LEU A O 1
ATOM 1191 N N . LEU A 1 150 ? 9.702 18.542 -8.698 1.00 95.31 150 LEU A N 1
ATOM 1192 C CA . LEU A 1 150 ? 8.718 19.393 -8.023 1.00 95.31 150 LEU A CA 1
ATOM 1193 C C . LEU A 1 150 ? 7.295 19.123 -8.516 1.00 95.31 150 LEU A C 1
ATOM 1195 O O . LEU A 1 150 ? 6.358 19.127 -7.716 1.00 95.31 150 LEU A O 1
ATOM 1199 N N . SER A 1 151 ? 7.134 18.876 -9.816 1.00 96.00 151 SER A N 1
ATOM 1200 C CA . SER A 1 151 ? 5.837 18.535 -10.400 1.00 96.00 151 SER A CA 1
ATOM 1201 C C . SER A 1 151 ? 5.324 17.202 -9.859 1.00 96.00 151 SER A C 1
ATOM 1203 O O . SER A 1 151 ? 4.179 17.140 -9.415 1.00 96.00 151 SER A O 1
ATOM 1205 N N . GLN A 1 152 ? 6.177 16.173 -9.800 1.00 93.44 152 GLN A N 1
ATOM 1206 C CA . GLN A 1 152 ? 5.806 14.870 -9.246 1.00 93.44 152 GLN A CA 1
ATOM 1207 C C . GLN A 1 152 ? 5.458 14.967 -7.756 1.00 93.44 152 GLN A C 1
ATOM 1209 O O . GLN A 1 152 ? 4.416 14.468 -7.346 1.00 93.44 152 GLN A O 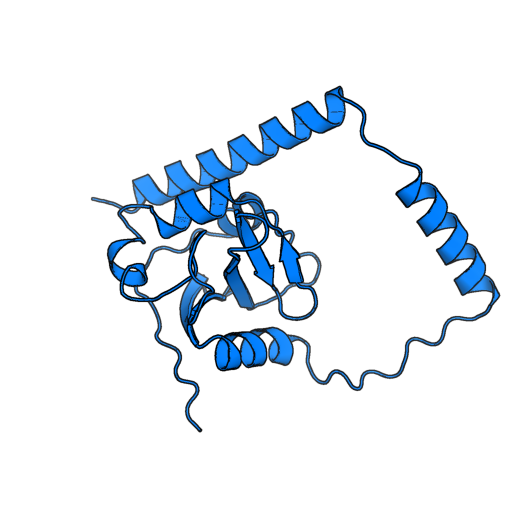1
ATOM 1214 N N . MET A 1 153 ? 6.252 15.687 -6.955 1.00 94.44 153 MET A N 1
ATOM 1215 C CA . MET A 1 153 ? 5.954 15.910 -5.532 1.00 94.44 153 MET A CA 1
ATOM 1216 C C . MET A 1 153 ? 4.596 16.600 -5.327 1.00 94.44 153 MET A C 1
ATOM 1218 O O . MET A 1 153 ? 3.851 16.259 -4.409 1.00 94.44 153 MET A O 1
ATOM 1222 N N . ALA A 1 154 ? 4.258 17.571 -6.181 1.00 96.75 154 ALA A N 1
ATOM 1223 C CA . ALA A 1 154 ? 2.968 18.251 -6.128 1.00 96.75 154 ALA A CA 1
ATOM 1224 C C . ALA A 1 154 ? 1.801 17.339 -6.545 1.00 96.75 154 ALA A C 1
ATOM 1226 O O . ALA A 1 154 ? 0.695 17.486 -6.024 1.00 96.75 154 ALA A O 1
ATOM 1227 N N . GLU A 1 155 ? 2.015 16.414 -7.482 1.00 96.94 155 GLU A N 1
ATOM 1228 C CA . GLU A 1 155 ? 1.027 15.389 -7.837 1.00 96.94 155 GLU A CA 1
ATOM 1229 C C . GLU A 1 155 ? 0.823 14.379 -6.707 1.00 96.94 155 GLU A C 1
ATOM 1231 O O . GLU A 1 155 ? -0.317 14.104 -6.338 1.00 96.94 155 GLU A O 1
ATOM 1236 N N . ASP A 1 156 ? 1.905 13.893 -6.103 1.00 96.31 156 ASP A N 1
ATOM 1237 C CA . ASP A 1 156 ? 1.857 12.952 -4.984 1.00 96.31 156 ASP A CA 1
ATOM 1238 C C . ASP A 1 156 ? 1.086 13.551 -3.800 1.00 96.31 156 ASP A C 1
ATOM 1240 O O . ASP A 1 156 ? 0.188 12.912 -3.250 1.00 96.31 156 ASP A O 1
ATOM 1244 N N . GLN A 1 157 ? 1.339 14.824 -3.484 1.00 97.50 157 GLN A N 1
ATOM 1245 C CA . GLN A 1 157 ? 0.592 15.557 -2.462 1.00 97.50 157 GLN A CA 1
ATOM 1246 C C . GLN A 1 157 ? -0.915 15.625 -2.772 1.00 97.50 157 GLN A C 1
ATOM 1248 O O . GLN A 1 157 ? -1.739 15.401 -1.885 1.00 97.50 157 GLN A O 1
ATOM 1253 N N . LYS A 1 158 ? -1.302 15.862 -4.033 1.00 98.25 158 LYS A N 1
ATOM 1254 C CA . LYS A 1 158 ? -2.721 15.861 -4.437 1.00 98.25 158 LYS A CA 1
ATOM 1255 C C . LYS A 1 158 ? -3.369 14.488 -4.278 1.00 98.25 158 LYS A C 1
ATOM 1257 O O . LYS A 1 158 ? -4.549 14.419 -3.930 1.00 98.25 158 LYS A O 1
ATOM 1262 N N . HIS A 1 159 ? -2.640 13.400 -4.532 1.00 98.38 159 HIS A N 1
ATOM 1263 C CA . HIS A 1 159 ? -3.162 12.049 -4.318 1.00 98.38 159 HIS A CA 1
ATOM 1264 C C . HIS A 1 159 ? -3.452 11.796 -2.833 1.00 98.38 159 HIS A C 1
ATOM 1266 O O . HIS A 1 159 ? -4.514 11.271 -2.499 1.00 98.38 159 HIS A O 1
ATOM 1272 N N . VAL A 1 160 ? -2.561 12.243 -1.942 1.00 98.38 160 VAL A N 1
ATOM 1273 C CA . VAL A 1 160 ? -2.764 12.156 -0.486 1.00 98.38 160 VAL A CA 1
ATOM 1274 C C . VAL A 1 160 ? -3.976 12.979 -0.046 1.00 98.38 160 VAL A C 1
ATOM 1276 O O . VAL A 1 160 ? -4.835 12.463 0.665 1.00 98.38 160 VAL A O 1
ATOM 1279 N N . GLU A 1 161 ? -4.104 14.221 -0.516 1.00 98.25 161 GLU A N 1
ATOM 1280 C CA . GLU A 1 161 ? -5.258 15.082 -0.212 1.00 98.25 161 GLU A CA 1
ATOM 1281 C C . GLU A 1 161 ? -6.575 14.486 -0.723 1.00 98.25 161 GLU A C 1
ATOM 1283 O O . GLU A 1 161 ? -7.594 14.525 -0.036 1.00 98.25 161 GLU A O 1
ATOM 1288 N N . THR A 1 162 ? -6.560 13.892 -1.918 1.00 98.56 162 THR A N 1
ATOM 1289 C CA . THR A 1 162 ? -7.729 13.209 -2.491 1.00 98.56 162 THR A CA 1
ATOM 1290 C C . THR A 1 162 ? -8.159 12.032 -1.617 1.00 98.56 162 THR A C 1
ATOM 1292 O O . THR A 1 162 ? -9.349 11.874 -1.340 1.00 98.56 162 THR A O 1
ATOM 1295 N N . LEU A 1 163 ? -7.199 11.228 -1.150 1.00 98.62 163 LEU A N 1
ATOM 1296 C CA . LEU A 1 163 ? -7.461 10.127 -0.228 1.00 98.62 163 LEU A CA 1
ATOM 1297 C C . LEU A 1 163 ? -8.044 10.627 1.099 1.00 98.62 163 LEU A C 1
ATOM 1299 O O . LEU A 1 163 ? -9.043 10.082 1.564 1.00 98.62 163 LEU A O 1
ATOM 1303 N N . GLN A 1 164 ? -7.449 11.663 1.694 1.00 98.19 164 GLN A N 1
ATOM 1304 C CA . GLN A 1 164 ? -7.911 12.234 2.962 1.00 98.19 164 GLN A CA 1
ATOM 1305 C C . GLN A 1 164 ? -9.336 12.779 2.859 1.00 98.19 164 GLN A C 1
ATOM 1307 O O . GLN A 1 164 ? -10.181 12.397 3.662 1.00 98.19 164 GLN A O 1
ATOM 1312 N N . HIS A 1 165 ? -9.631 13.589 1.838 1.00 98.19 165 HIS A N 1
ATOM 1313 C CA . HIS A 1 165 ? -10.983 14.109 1.625 1.00 98.19 165 HIS A CA 1
ATOM 1314 C C . HIS A 1 165 ? -12.009 12.987 1.450 1.00 98.19 165 HIS A C 1
ATOM 1316 O O . HIS A 1 165 ? -13.069 13.021 2.069 1.00 98.19 165 HIS A O 1
ATOM 1322 N N . TRP A 1 166 ? -11.688 11.961 0.654 1.00 98.31 166 TRP A N 1
ATOM 1323 C CA . TRP A 1 166 ? -12.598 10.831 0.475 1.00 98.31 166 TRP A CA 1
ATOM 1324 C C . TRP A 1 166 ? -12.863 10.086 1.788 1.00 98.31 166 TRP A C 1
ATOM 1326 O O . TRP A 1 166 ? -13.994 9.673 2.042 1.00 98.31 166 TRP A O 1
ATOM 1336 N N . LEU A 1 167 ? -11.829 9.908 2.617 1.00 97.94 167 LEU A N 1
ATOM 1337 C CA . LEU A 1 167 ? -11.937 9.260 3.921 1.00 97.94 167 LEU A CA 1
ATOM 1338 C C . LEU A 1 167 ? -12.762 10.088 4.913 1.00 97.94 167 LEU A C 1
ATOM 1340 O O . LEU A 1 167 ? -13.533 9.508 5.681 1.00 97.94 167 LEU A O 1
ATOM 1344 N N . ASP A 1 168 ? -12.613 11.412 4.903 1.00 97.44 168 ASP A N 1
ATOM 1345 C CA . ASP A 1 168 ? -13.391 12.320 5.747 1.00 97.44 168 ASP A CA 1
ATOM 1346 C C . ASP A 1 168 ? -14.894 12.231 5.453 1.00 97.44 168 ASP A C 1
ATO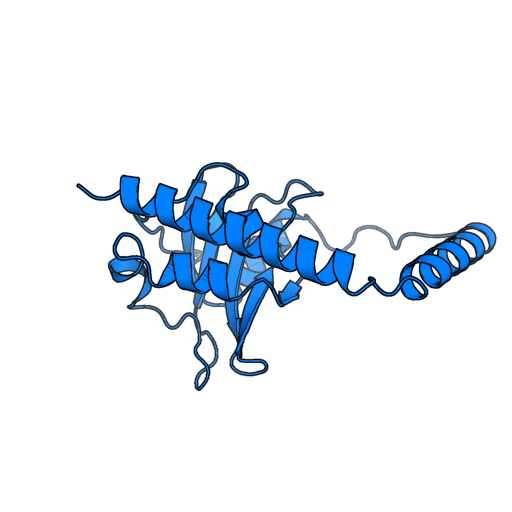M 1348 O O . ASP A 1 168 ? -15.692 12.224 6.392 1.00 97.44 168 ASP A O 1
ATOM 1352 N N . ASP A 1 169 ? -15.272 12.044 4.185 1.00 96.88 169 ASP A N 1
ATOM 1353 C CA . ASP A 1 169 ? -16.663 11.838 3.755 1.00 96.88 169 ASP A CA 1
ATOM 1354 C C . ASP A 1 169 ? -17.268 10.501 4.232 1.00 96.88 169 ASP A C 1
ATOM 1356 O O . ASP A 1 169 ? -18.483 10.307 4.164 1.00 96.88 169 ASP A O 1
ATOM 1360 N N . GLN A 1 170 ? -16.452 9.559 4.724 1.00 93.50 170 GLN A N 1
ATOM 1361 C CA . GLN A 1 170 ? -16.936 8.268 5.240 1.00 93.50 170 GLN A CA 1
ATOM 1362 C C . GLN A 1 170 ? -17.415 8.340 6.692 1.00 93.50 170 GLN A C 1
ATOM 1364 O O . GLN A 1 170 ? -17.861 7.332 7.249 1.00 93.50 170 GLN A O 1
ATOM 1369 N N . ILE A 1 171 ? -17.284 9.499 7.336 1.00 86.62 171 ILE A N 1
ATOM 1370 C CA . ILE A 1 171 ? -17.572 9.664 8.757 1.00 86.62 171 ILE A CA 1
ATOM 1371 C C . ILE A 1 171 ? -18.831 10.517 8.917 1.00 86.62 171 ILE A C 1
ATOM 1373 O O . ILE A 1 171 ? -18.922 11.564 8.279 1.00 86.62 171 ILE A O 1
ATOM 1377 N N . PRO A 1 172 ? -19.790 10.090 9.759 1.00 69.75 172 PRO A N 1
ATOM 1378 C CA . PRO A 1 172 ? -20.998 10.859 10.049 1.00 69.75 172 PRO A CA 1
ATOM 1379 C C . PRO A 1 172 ? -20.742 12.236 10.671 1.00 69.75 172 PRO A C 1
ATOM 1381 O O . PRO A 1 172 ? -19.753 12.384 11.431 1.00 69.75 172 PRO A O 1
#

Secondary structure (DSSP, 8-state):
-----EEE----PSTTHHHHHTT---TT--SEEEEEEETTTTEEEEE-SS-EEE--HHHHHHHHTSTTTHHHHTTS----SSS--SEEEEEETTTTEEEEEEHHHHHHHHHHTT--TTPPP----HHHHHHHHHHHHHHHH-PPPHHHHHHHHHHHHHHHHHHHHHHHTT--

Organism: NCBI:txid229920

pLDDT: mean 92.26, std 10.28, range [39.78, 98.62]

Sequence (172 aa):
METQMTQLNIPVPPAPILEQAVGYRNYRGARYLALWWEPCGDEVMVSDGLVTFTGLWPGYLAFVQHRAVHPQVAAYNLGSSEEPAEYRLVIDLDERLAFIAPCREAERLVTSQWGNPQEKPVTISPAEMETWLVDLTEQLSHFPSMDELLSQMAEDQKHVETLQHWLDDQIP